Protein AF-A0A3D0C5N6-F1 (afdb_monomer)

Sequence (42 aa):
MPLQLFESEFFGHVKGAFSGALSDRKGAVEVANGGTLFLDEL

pLDDT: mean 89.9, std 8.59, range [60.53, 96.81]

Mean predicted aligned error: 3.85 Å

Structure (mmCIF, N/CA/C/O backbone):
data_AF-A0A3D0C5N6-F1
#
_entry.id   AF-A0A3D0C5N6-F1
#
loop_
_atom_site.group_PDB
_atom_site.id
_atom_site.type_symbol
_atom_site.label_atom_id
_atom_site.label_alt_id
_atom_site.label_comp_id
_atom_site.label_asym_id
_atom_site.label_entity_id
_atom_site.label_seq_id
_atom_site.pdbx_PDB_ins_code
_atom_site.Cartn_x
_atom_site.Cartn_y
_atom_site.Cartn_z
_atom_site.occupancy
_atom_site.B_iso_or_equiv
_atom_site.auth_seq_id
_atom_site.auth_comp_id
_atom_site.auth_asym_id
_atom_site.auth_atom_id
_atom_site.pdbx_PDB_model_num
ATOM 1 N N . MET A 1 1 ? 8.459 -14.900 3.247 1.00 60.84 1 MET A N 1
ATOM 2 C CA . MET A 1 1 ? 8.197 -14.023 2.081 1.00 60.84 1 MET A CA 1
ATOM 3 C C . MET A 1 1 ? 9.435 -13.184 1.777 1.00 60.84 1 MET A C 1
ATOM 5 O O . MET A 1 1 ? 10.181 -12.923 2.715 1.00 60.84 1 MET A O 1
ATOM 9 N N . PRO A 1 2 ? 9.698 -12.779 0.520 1.00 79.81 2 PRO A N 1
ATOM 10 C CA . PRO A 1 2 ? 10.789 -11.852 0.212 1.00 79.81 2 PRO A CA 1
ATOM 11 C C . PRO 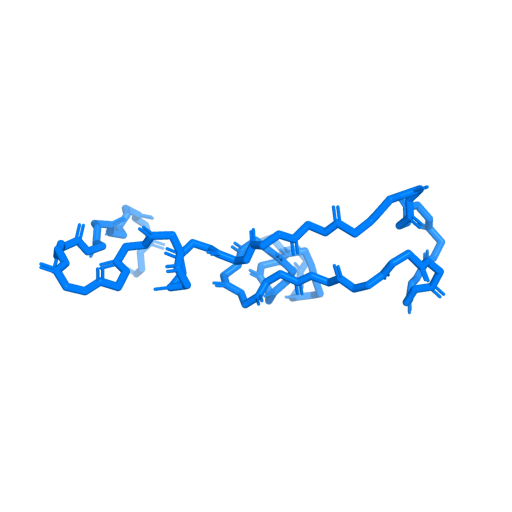A 1 2 ? 10.572 -10.513 0.932 1.00 79.81 2 PRO A C 1
ATOM 13 O O . PRO A 1 2 ? 9.478 -9.957 0.852 1.00 79.81 2 PRO A O 1
ATOM 16 N N . LEU A 1 3 ? 11.600 -9.991 1.611 1.00 81.06 3 LEU A N 1
ATOM 17 C CA . LEU A 1 3 ? 11.502 -8.780 2.445 1.00 81.06 3 LEU A CA 1
ATOM 18 C C . LEU A 1 3 ? 10.970 -7.567 1.666 1.00 81.06 3 LEU A C 1
ATOM 20 O O . LEU A 1 3 ? 10.082 -6.866 2.134 1.00 81.06 3 LEU A O 1
ATOM 24 N N . GLN A 1 4 ? 11.445 -7.383 0.435 1.00 80.19 4 GLN A N 1
ATOM 25 C CA . GLN A 1 4 ? 11.027 -6.282 -0.439 1.00 80.19 4 GLN A CA 1
ATOM 26 C C . GLN 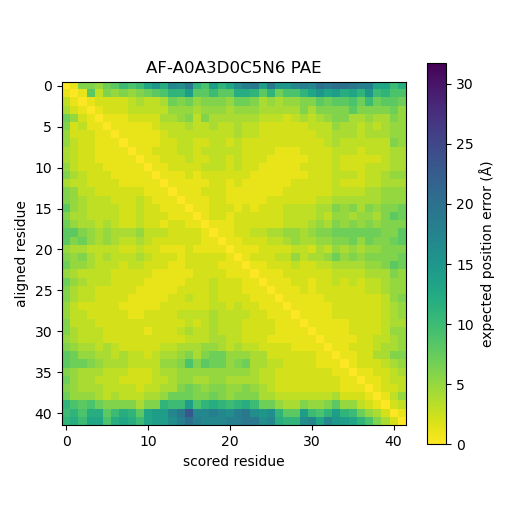A 1 4 ? 9.552 -6.368 -0.844 1.00 80.19 4 GLN A C 1
ATOM 28 O O . GLN A 1 4 ? 8.913 -5.340 -1.047 1.00 80.19 4 GLN A O 1
ATOM 33 N N . LEU A 1 5 ? 8.997 -7.581 -0.955 1.00 83.31 5 LEU A N 1
ATOM 34 C CA . LEU A 1 5 ? 7.569 -7.749 -1.215 1.00 83.31 5 LEU A CA 1
ATOM 35 C C . LEU A 1 5 ? 6.765 -7.357 0.025 1.00 83.31 5 LEU A C 1
ATOM 37 O O . LEU A 1 5 ? 5.791 -6.627 -0.093 1.00 83.31 5 LEU A O 1
ATOM 41 N N . PHE A 1 6 ? 7.208 -7.795 1.206 1.00 87.31 6 PHE A N 1
ATOM 42 C CA . PHE A 1 6 ? 6.560 -7.446 2.467 1.00 87.31 6 PHE A CA 1
ATOM 43 C C . PHE A 1 6 ? 6.540 -5.928 2.692 1.00 87.31 6 PHE A C 1
ATOM 45 O O . PHE A 1 6 ? 5.473 -5.362 2.904 1.00 87.31 6 PHE A O 1
ATOM 52 N N . GLU A 1 7 ? 7.685 -5.254 2.566 1.00 88.75 7 GLU A N 1
ATOM 53 C CA . GLU A 1 7 ? 7.773 -3.793 2.698 1.00 88.75 7 GLU A CA 1
ATOM 54 C C . GLU A 1 7 ? 6.900 -3.062 1.669 1.00 88.75 7 GLU A C 1
ATOM 56 O O . GLU A 1 7 ? 6.211 -2.105 2.013 1.00 88.75 7 GLU A O 1
ATOM 61 N N . SER A 1 8 ? 6.878 -3.542 0.424 1.00 91.56 8 SER A N 1
ATOM 62 C CA . SER A 1 8 ? 6.056 -2.989 -0.656 1.00 91.56 8 SER A CA 1
ATOM 63 C C . SER A 1 8 ? 4.550 -3.121 -0.397 1.00 91.56 8 SER A C 1
ATOM 65 O O . SER A 1 8 ? 3.792 -2.204 -0.705 1.00 91.56 8 SER A O 1
ATOM 67 N N . GLU A 1 9 ? 4.091 -4.222 0.200 1.00 90.44 9 GLU A N 1
ATOM 68 C CA . GLU A 1 9 ? 2.687 -4.375 0.609 1.00 90.44 9 GLU A CA 1
ATOM 69 C C . GLU A 1 9 ? 2.349 -3.467 1.803 1.00 90.44 9 GLU A C 1
ATOM 71 O O . GLU A 1 9 ? 1.278 -2.856 1.856 1.00 90.44 9 GLU A O 1
ATOM 76 N N . PHE A 1 10 ? 3.276 -3.334 2.753 1.00 93.06 10 PHE A N 1
ATOM 77 C CA . PHE A 1 10 ? 3.058 -2.590 3.991 1.00 93.06 10 PHE A CA 1
ATOM 78 C C . PHE A 1 10 ? 3.075 -1.073 3.798 1.00 93.06 10 PHE A C 1
ATOM 80 O O . PHE A 1 10 ? 2.170 -0.364 4.246 1.00 93.06 10 PHE A O 1
ATOM 87 N N . PHE A 1 11 ? 4.104 -0.581 3.113 1.00 94.25 11 PHE A N 1
ATOM 88 C CA . PHE A 1 11 ? 4.391 0.842 2.942 1.00 94.25 11 PHE A CA 1
ATOM 89 C C . PHE A 1 11 ? 4.062 1.348 1.541 1.00 94.25 11 PHE A C 1
ATOM 91 O O . PHE A 1 11 ? 3.937 2.553 1.340 1.00 94.25 11 PHE A O 1
ATOM 98 N N . GLY A 1 12 ? 3.835 0.442 0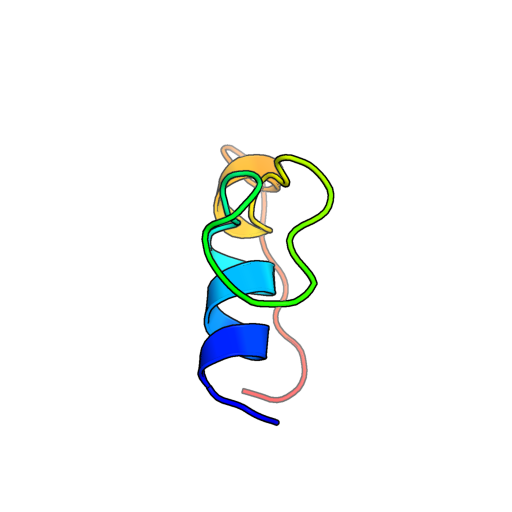.591 1.00 95.31 12 GLY A N 1
ATOM 99 C CA . GLY A 1 12 ? 3.616 0.804 -0.798 1.00 95.31 12 GLY A CA 1
ATOM 100 C C . GLY A 1 12 ? 4.926 0.947 -1.560 1.00 95.31 12 GLY A C 1
ATOM 101 O O . GLY A 1 12 ? 6.021 0.723 -1.042 1.00 95.31 12 GLY A O 1
ATOM 102 N N . HIS A 1 13 ? 4.805 1.329 -2.824 1.00 96.44 13 HIS A N 1
ATOM 103 C CA . HIS A 1 13 ? 5.938 1.619 -3.691 1.00 96.44 13 HIS A CA 1
ATOM 104 C C . HIS A 1 13 ? 5.545 2.574 -4.819 1.00 96.44 13 HIS A C 1
ATOM 106 O O . HIS A 1 13 ? 4.378 2.694 -5.192 1.00 96.44 13 HIS A O 1
ATOM 112 N N . VAL A 1 14 ? 6.553 3.217 -5.402 1.00 96.62 14 VAL A N 1
ATOM 11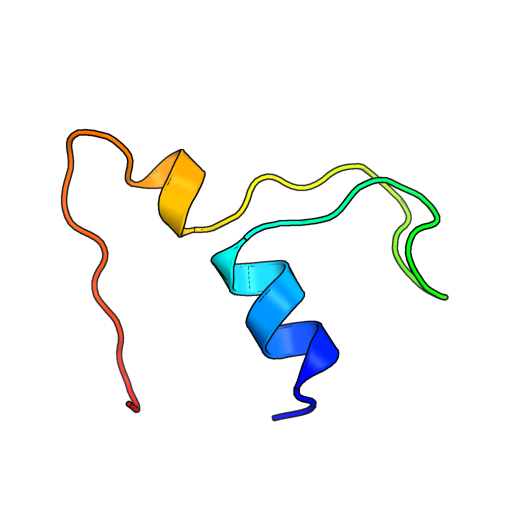3 C CA . VAL A 1 14 ? 6.421 4.016 -6.626 1.00 96.62 14 VAL A CA 1
ATOM 114 C C . VAL A 1 14 ? 6.763 3.148 -7.836 1.00 96.62 14 VAL A C 1
ATOM 116 O O . VAL A 1 14 ? 7.603 2.244 -7.758 1.00 96.62 14 VAL A O 1
ATOM 119 N N . LYS A 1 15 ? 6.134 3.431 -8.975 1.00 95.50 15 LYS A N 1
ATOM 120 C CA . LYS A 1 15 ? 6.446 2.826 -10.265 1.00 95.50 15 LYS A CA 1
ATOM 121 C C . LYS A 1 15 ? 7.950 2.880 -10.537 1.00 95.50 15 LYS A C 1
ATOM 123 O O . LYS A 1 15 ? 8.579 3.932 -10.459 1.00 95.50 15 LYS A O 1
ATOM 128 N N . GLY A 1 16 ? 8.518 1.740 -10.915 1.00 94.25 16 GLY A N 1
ATOM 129 C CA . GLY A 1 16 ? 9.939 1.605 -11.231 1.00 94.25 16 GLY A CA 1
ATOM 130 C C . GLY A 1 16 ? 10.870 1.459 -10.024 1.00 94.25 16 GLY A C 1
ATOM 131 O O . GLY A 1 16 ? 12.074 1.358 -10.233 1.00 94.25 16 GLY A O 1
ATOM 132 N N . ALA A 1 17 ? 10.355 1.387 -8.790 1.00 92.25 17 AL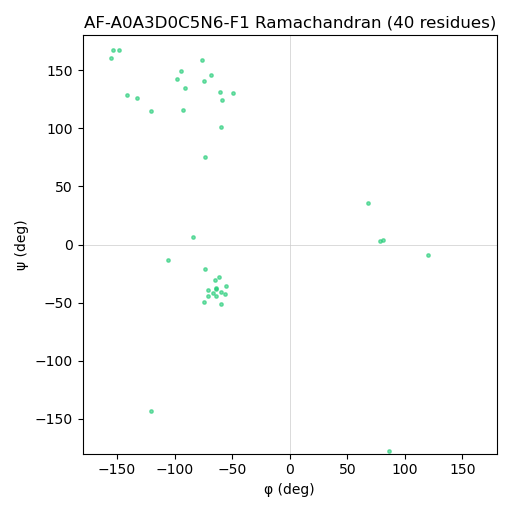A A N 1
ATOM 133 C CA . ALA A 1 17 ? 11.186 1.145 -7.605 1.00 92.25 17 ALA A CA 1
ATOM 134 C C . ALA A 1 17 ? 11.926 -0.210 -7.644 1.00 92.25 17 ALA A C 1
ATOM 136 O O . ALA A 1 17 ? 13.005 -0.345 -7.073 1.00 92.25 17 ALA A O 1
ATOM 137 N N . PHE A 1 18 ? 11.366 -1.209 -8.333 1.00 88.81 18 PHE A N 1
ATOM 138 C CA . PHE A 1 18 ? 11.994 -2.507 -8.596 1.00 88.81 18 PHE A CA 1
ATOM 139 C C . PHE A 1 18 ? 11.438 -3.134 -9.884 1.00 88.81 18 PHE A C 1
ATOM 141 O O . PHE A 1 18 ? 10.415 -2.696 -10.420 1.00 88.81 18 PHE A O 1
ATOM 148 N N . SER A 1 19 ? 12.096 -4.189 -10.376 1.00 89.44 19 SER A N 1
ATOM 149 C CA . SER A 1 19 ? 11.634 -4.981 -11.522 1.00 89.44 19 SER A CA 1
ATOM 150 C C . SER A 1 19 ? 10.260 -5.596 -11.233 1.00 89.44 19 SER A C 1
ATOM 152 O O . SER A 1 19 ? 10.163 -6.584 -10.512 1.00 89.44 19 SER A O 1
ATOM 154 N N . GLY A 1 20 ? 9.197 -4.995 -11.776 1.00 88.25 20 GLY A N 1
ATOM 155 C CA . GLY A 1 20 ? 7.803 -5.401 -11.539 1.00 88.25 20 GLY A CA 1
ATOM 156 C C . GLY A 1 20 ? 6.911 -4.323 -10.911 1.00 88.25 20 GLY A C 1
ATOM 157 O O . GLY A 1 20 ? 5.695 -4.488 -10.900 1.00 88.25 20 GLY A O 1
ATOM 158 N N . ALA A 1 21 ? 7.469 -3.195 -10.464 1.00 93.19 21 ALA A N 1
ATOM 159 C CA . ALA A 1 21 ? 6.705 -2.024 -10.028 1.00 93.19 21 ALA A CA 1
ATOM 160 C C . ALA A 1 21 ? 6.101 -1.286 -11.241 1.00 93.19 21 ALA A C 1
ATOM 162 O O . ALA A 1 21 ? 6.618 -0.262 -11.689 1.00 93.19 21 ALA A O 1
ATOM 163 N N . LEU A 1 22 ? 5.042 -1.843 -11.834 1.00 94.81 22 LEU A N 1
ATOM 164 C CA . LEU A 1 22 ? 4.428 -1.329 -13.069 1.00 94.81 22 LEU A CA 1
ATOM 165 C C . LEU A 1 22 ? 3.626 -0.035 -12.859 1.00 94.81 22 LEU A C 1
ATOM 167 O O . LEU A 1 22 ? 3.419 0.729 -13.808 1.00 94.8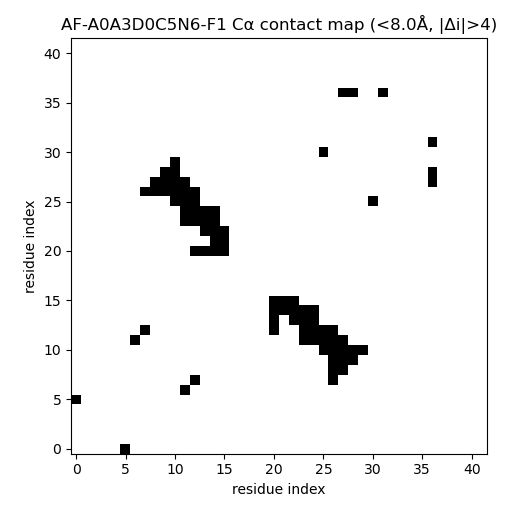1 22 LEU A O 1
ATOM 171 N N . SER A 1 23 ? 3.212 0.225 -11.624 1.00 95.56 23 SER A N 1
ATOM 172 C CA . SER A 1 23 ? 2.443 1.393 -11.211 1.00 95.56 23 SER A CA 1
ATOM 173 C C . SER A 1 23 ? 2.790 1.777 -9.779 1.00 95.56 23 SER A C 1
ATOM 175 O O . SER A 1 23 ? 3.401 0.997 -9.053 1.00 95.56 23 SER A O 1
ATOM 177 N N . ASP A 1 24 ? 2.356 2.963 -9.371 1.00 96.81 24 ASP A N 1
ATOM 178 C CA . ASP A 1 24 ? 2.381 3.350 -7.966 1.00 96.81 24 ASP A CA 1
ATOM 179 C C . ASP A 1 24 ? 1.360 2.512 -7.191 1.00 96.81 24 ASP A C 1
ATOM 181 O O . ASP A 1 24 ? 0.286 2.175 -7.706 1.00 96.81 24 ASP A O 1
ATOM 185 N N . ARG A 1 25 ? 1.684 2.188 -5.941 1.00 95.88 25 ARG A N 1
ATOM 186 C CA . ARG A 1 25 ? 0.799 1.466 -5.034 1.00 95.88 25 ARG A CA 1
ATOM 187 C C . ARG A 1 25 ? 0.926 2.030 -3.629 1.00 95.88 25 ARG A C 1
ATOM 189 O O . ARG A 1 25 ? 2.024 2.118 -3.092 1.00 95.88 25 ARG A O 1
ATOM 196 N N . LYS A 1 26 ? -0.213 2.365 -3.026 1.00 96.56 26 LYS A N 1
ATOM 197 C CA . LYS A 1 26 ? -0.288 2.759 -1.616 1.00 96.56 26 LYS A CA 1
ATOM 198 C C . LYS A 1 26 ? -0.126 1.541 -0.711 1.00 96.56 26 LYS A C 1
ATOM 200 O O . LYS A 1 26 ? -0.663 0.477 -1.021 1.00 96.56 26 LYS A O 1
ATOM 205 N N . GLY A 1 27 ? 0.591 1.714 0.394 1.00 95.12 27 GLY A N 1
ATOM 206 C CA . GLY A 1 27 ? 0.787 0.664 1.390 1.00 95.12 27 GLY A CA 1
ATOM 207 C C . GLY A 1 27 ? -0.433 0.439 2.269 1.00 95.12 27 GLY A C 1
ATOM 208 O O . GLY A 1 27 ? -1.257 1.337 2.451 1.00 95.12 27 GLY A O 1
ATOM 209 N N . ALA A 1 28 ? -0.514 -0.744 2.873 1.00 94.62 28 ALA A N 1
ATOM 210 C CA . ALA A 1 28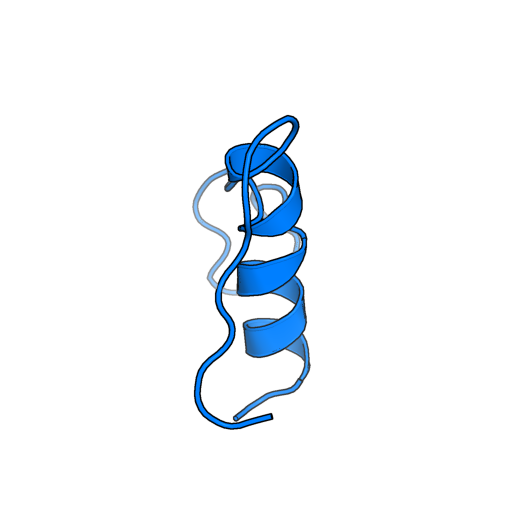 ? -1.564 -1.088 3.825 1.00 94.62 28 ALA A CA 1
ATOM 211 C C . ALA A 1 28 ? -1.655 -0.096 5.001 1.00 94.62 28 ALA A C 1
ATOM 213 O O . ALA A 1 28 ? -2.757 0.240 5.433 1.00 94.62 28 ALA A O 1
ATOM 214 N N . VAL A 1 29 ? -0.520 0.436 5.472 1.00 94.56 29 VAL A N 1
ATOM 215 C CA . VAL A 1 29 ? -0.477 1.448 6.544 1.00 94.56 29 VAL A CA 1
ATOM 216 C C . VAL A 1 29 ? -1.156 2.750 6.121 1.00 94.56 29 VAL A C 1
ATOM 218 O O . VAL A 1 29 ? -1.931 3.319 6.886 1.00 94.56 29 VAL A O 1
ATOM 221 N N . GLU A 1 30 ? -0.891 3.220 4.899 1.00 95.44 30 GLU A N 1
ATOM 222 C CA . GLU A 1 30 ? -1.505 4.446 4.379 1.00 95.44 30 GLU A CA 1
ATOM 223 C C . GLU A 1 30 ? -3.012 4.256 4.178 1.00 95.44 30 GLU A C 1
ATOM 225 O O . GLU A 1 30 ? -3.804 5.127 4.532 1.00 95.44 30 GLU A O 1
ATOM 230 N N . VAL A 1 31 ? -3.415 3.099 3.645 1.00 95.25 31 VAL A N 1
ATOM 231 C CA . VAL A 1 31 ? -4.826 2.760 3.418 1.00 95.25 31 VAL A CA 1
ATOM 232 C C . VAL A 1 31 ? -5.599 2.661 4.735 1.00 95.25 31 VAL A C 1
ATOM 234 O O . VAL A 1 3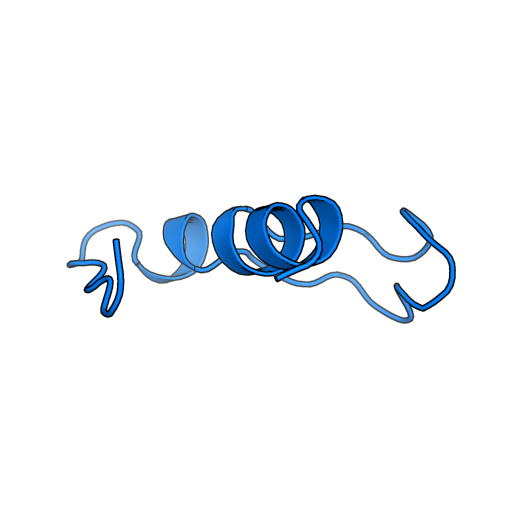1 ? -6.744 3.103 4.803 1.00 95.25 31 VAL A O 1
ATOM 237 N N . ALA A 1 32 ? -4.982 2.120 5.785 1.00 96.38 32 ALA A N 1
ATOM 238 C CA . ALA A 1 32 ? -5.587 1.985 7.106 1.00 96.38 32 ALA A CA 1
ATOM 239 C C . ALA A 1 32 ? -5.472 3.252 7.976 1.00 96.38 32 ALA A C 1
ATOM 241 O O . ALA A 1 32 ? -5.830 3.208 9.155 1.00 96.38 32 ALA A O 1
ATOM 242 N N . ASN A 1 33 ? -4.975 4.374 7.441 1.00 95.81 33 ASN A N 1
ATOM 243 C CA . ASN A 1 33 ? -4.813 5.607 8.208 1.00 95.81 33 ASN A CA 1
ATOM 244 C C . ASN A 1 33 ? -6.156 6.088 8.791 1.00 95.81 33 ASN A C 1
ATOM 246 O O . ASN A 1 33 ? -7.130 6.282 8.066 1.00 95.81 33 ASN A O 1
ATOM 250 N N . GLY A 1 34 ? -6.204 6.280 10.113 1.00 95.50 34 GLY A N 1
ATOM 251 C CA . GLY A 1 34 ? -7.430 6.614 10.849 1.00 95.50 34 GLY A CA 1
ATOM 252 C C . GLY A 1 34 ? -8.368 5.428 11.119 1.00 95.50 34 GLY A C 1
ATOM 253 O O . GLY A 1 34 ? -9.438 5.625 11.690 1.00 95.50 34 GLY A O 1
ATOM 254 N N . GLY A 1 35 ? -7.978 4.212 10.731 1.00 94.50 35 GLY A N 1
ATOM 255 C CA . GLY A 1 35 ? -8.689 2.963 10.988 1.00 94.50 35 GLY A CA 1
ATOM 256 C C . GLY A 1 35 ? -7.843 1.972 11.789 1.00 94.50 35 GLY A C 1
ATOM 257 O O . GLY A 1 35 ? -7.098 2.340 12.696 1.00 94.50 35 GLY A O 1
ATOM 258 N N . THR A 1 36 ? -7.972 0.685 11.475 1.00 93.38 36 THR A N 1
ATOM 259 C CA . THR A 1 36 ? -7.219 -0.392 12.130 1.00 93.38 36 THR A CA 1
ATOM 260 C C . THR A 1 36 ? -6.635 -1.310 11.068 1.00 93.38 36 THR A C 1
ATOM 262 O O . THR A 1 36 ? -7.365 -1.812 10.216 1.00 93.38 36 THR A O 1
ATOM 265 N N . LEU A 1 37 ? -5.321 -1.528 11.122 1.00 91.00 37 LEU A N 1
ATOM 266 C CA . LEU A 1 37 ? -4.626 -2.495 10.280 1.00 91.00 37 LEU A CA 1
ATOM 267 C C . LEU A 1 37 ? -4.536 -3.824 11.033 1.00 91.00 37 LEU A C 1
ATOM 269 O O . LEU A 1 37 ? -3.896 -3.893 12.081 1.00 91.00 37 LEU A O 1
ATOM 273 N N . PHE A 1 38 ? -5.177 -4.864 10.506 1.00 90.75 38 PHE A N 1
ATOM 274 C CA . PHE A 1 38 ? -5.014 -6.228 11.004 1.00 90.75 38 PHE A CA 1
ATOM 275 C C . PHE A 1 38 ? -3.885 -6.924 10.256 1.00 90.75 38 PHE A C 1
ATOM 277 O O . PHE A 1 38 ? -3.805 -6.852 9.031 1.00 90.75 38 PHE A O 1
ATOM 284 N N . LEU A 1 39 ? -3.028 -7.596 11.016 1.00 88.56 39 LEU A N 1
ATOM 285 C CA . LEU A 1 39 ? -1.890 -8.351 10.518 1.00 88.56 39 LEU A CA 1
ATOM 286 C C . LEU A 1 39 ? -2.083 -9.787 10.963 1.00 88.56 39 LEU A C 1
ATOM 288 O O . LEU A 1 39 ? -2.113 -10.054 12.163 1.00 88.56 39 LEU A O 1
ATOM 292 N N . ASP A 1 40 ? -2.258 -10.673 9.996 1.00 82.50 40 ASP A N 1
ATOM 293 C CA . ASP A 1 40 ? -2.245 -12.107 10.241 1.00 82.50 40 ASP A CA 1
ATOM 294 C C . ASP A 1 40 ? -0.848 -12.635 9.886 1.00 82.50 40 ASP A C 1
ATOM 296 O O . ASP A 1 40 ? -0.230 -12.142 8.940 1.00 82.50 40 ASP A O 1
ATOM 300 N N . GLU A 1 41 ? -0.347 -13.595 10.660 1.00 71.75 41 GLU A N 1
ATOM 301 C CA . GLU A 1 41 ? 0.998 -14.193 10.522 1.00 71.75 41 GLU A CA 1
ATOM 302 C C . GLU A 1 41 ? 2.228 -13.301 10.844 1.00 71.75 41 GLU A C 1
ATOM 304 O O . GLU A 1 41 ? 3.286 -13.458 10.226 1.00 71.75 41 GLU A O 1
ATOM 309 N N . LEU A 1 42 ? 2.133 -12.404 11.837 1.00 60.53 42 LEU A N 1
ATOM 310 C CA . LEU A 1 42 ? 3.318 -11.820 12.504 1.00 60.53 42 LEU A CA 1
ATOM 311 C C . LEU A 1 42 ? 3.928 -12.772 13.546 1.00 60.53 42 LEU A C 1
ATOM 313 O O . LEU A 1 42 ? 3.147 -13.432 14.270 1.00 60.53 42 LEU A O 1
#

Secondary structure (DSSP, 8-state):
--HHHHHHHHHEE-TTSSTT--S-EE-HHHHTTTS----S--

Foldseek 3Di:
DPPVVVCCQAANDAQPPDDPSNHTDGHQCVVQVVHDRDDDPD

Solvent-accessible surface area (backbone atoms only — not comparable to full-atom values): 2711 Å² total; per-residue (Å²): 130,62,64,71,58,54,49,34,52,41,67,19,48,51,52,65,77,48,100,80,34,86,49,69,44,83,6,49,58,68,72,26,60,99,66,77,79,86,79,82,92,124

Radius of gyration: 11.12 Å; Cα contacts (8 Å, |Δi|>4): 40; chains: 1; bounding box: 21×21×26 Å

Nearest PDB structures (foldseek):
  8pb9-assembly1_C  TM=8.466E-01  e=2.676E-03  Pseudomonas aeruginosa PAO1
  8p53-assembly1_D  TM=8.890E-01  e=1.348E-0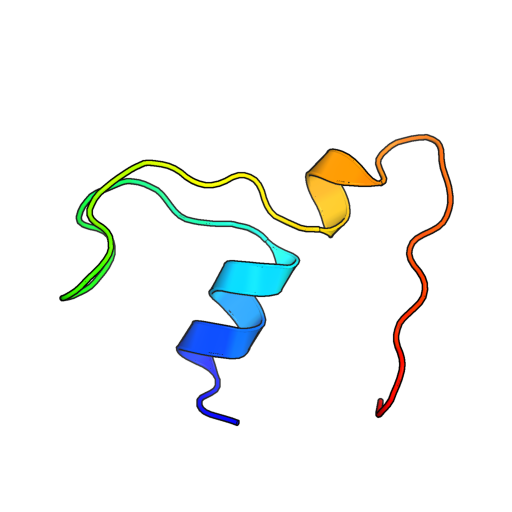2  Pseudomonas aeruginosa PAO1
  3dzd-assembly1_B  TM=8.387E-01  e=1.348E-02  Aquifex aeolicus
  6luf-assembly5_E  TM=8.691E-01  e=2.106E-01  Vibrio cholerae O395